Protein AF-A0A842U8I6-F1 (afdb_monomer)

Radius of gyration: 16.37 Å; Cα contacts (8 Å, |Δi|>4): 89; chains: 1; bounding box: 45×38×41 Å

Foldseek 3Di:
DPPPPPDFDKDWDWDADPVVRWIWTWIQRPVQQKIWTHTPDDPPDDDDDDDDGPDTDIGRHDCVVDVPDPDD

pLDDT: mean 71.82, std 17.22, range [39.88, 91.56]

Mean predicted aligned error: 11.82 Å

Structure (mmCIF, N/CA/C/O backbone):
data_AF-A0A842U8I6-F1
#
_entry.id   AF-A0A842U8I6-F1
#
loop_
_atom_site.group_PDB
_atom_site.id
_atom_site.type_symbol
_atom_site.label_atom_id
_atom_site.label_alt_id
_atom_site.label_comp_id
_atom_site.label_asym_id
_atom_site.label_entity_id
_atom_site.label_seq_id
_atom_site.pdbx_PDB_ins_code
_atom_site.Cartn_x
_atom_site.Cartn_y
_atom_site.Cartn_z
_atom_site.occupancy
_atom_site.B_iso_or_equiv
_atom_site.auth_seq_id
_atom_site.auth_comp_id
_atom_site.auth_asym_id
_atom_site.auth_atom_id
_atom_site.pdbx_PDB_model_num
ATOM 1 N N . MET A 1 1 ? 26.117 -20.962 -21.318 1.00 44.31 1 MET A N 1
ATOM 2 C CA . MET A 1 1 ? 25.106 -19.883 -21.238 1.00 44.31 1 MET A CA 1
ATOM 3 C C . MET A 1 1 ? 25.071 -19.362 -19.811 1.00 44.31 1 MET A C 1
ATOM 5 O O . MET A 1 1 ? 24.754 -20.131 -18.916 1.00 44.31 1 MET A O 1
ATOM 9 N N . LEU A 1 2 ? 25.433 -18.099 -19.583 1.00 47.12 2 LEU A N 1
ATOM 10 C CA . LEU A 1 2 ? 25.214 -17.431 -18.296 1.00 47.12 2 LEU A CA 1
ATOM 11 C C . LEU A 1 2 ? 23.732 -17.047 -18.213 1.00 47.12 2 LEU A C 1
ATOM 13 O O . LEU A 1 2 ? 23.282 -16.177 -18.956 1.00 47.12 2 LEU A O 1
ATOM 17 N N . VAL A 1 3 ? 22.969 -17.710 -17.344 1.00 57.91 3 VAL A N 1
ATOM 18 C CA . VAL A 1 3 ? 21.607 -17.281 -17.004 1.00 57.91 3 VAL A CA 1
ATOM 19 C C . VAL A 1 3 ? 21.750 -16.015 -16.166 1.00 57.91 3 VAL A C 1
ATOM 21 O O . VAL A 1 3 ? 22.072 -16.077 -14.982 1.00 57.91 3 VAL A O 1
ATOM 24 N N . GLN A 1 4 ? 21.584 -14.850 -16.790 1.00 58.44 4 GLN A N 1
ATOM 25 C CA . GLN A 1 4 ? 21.476 -13.598 -16.052 1.00 58.44 4 GLN A CA 1
ATOM 26 C C . GLN A 1 4 ? 20.146 -13.622 -15.301 1.00 58.44 4 GLN A C 1
ATOM 28 O O . GLN A 1 4 ? 19.084 -13.396 -15.877 1.00 58.44 4 GLN A O 1
ATOM 33 N N . THR A 1 5 ? 20.190 -13.938 -14.011 1.00 59.91 5 THR A N 1
ATOM 34 C CA . THR A 1 5 ? 19.028 -13.844 -13.132 1.00 59.91 5 THR A CA 1
ATOM 35 C C . THR A 1 5 ? 18.699 -12.362 -12.956 1.00 59.91 5 THR A C 1
ATOM 37 O O . THR A 1 5 ? 19.233 -11.698 -12.068 1.00 59.91 5 THR A O 1
ATOM 40 N N . THR A 1 6 ? 17.860 -11.799 -13.827 1.00 63.00 6 THR A N 1
ATOM 41 C CA . THR A 1 6 ? 17.349 -10.431 -13.673 1.00 63.00 6 THR A CA 1
ATOM 42 C C . THR A 1 6 ? 16.664 -10.322 -12.314 1.00 63.00 6 THR A C 1
ATOM 44 O O . THR A 1 6 ? 15.614 -10.930 -12.089 1.00 63.00 6 THR A O 1
ATOM 47 N N . ARG A 1 7 ? 17.269 -9.583 -11.374 1.00 62.06 7 ARG A N 1
ATOM 48 C CA . ARG A 1 7 ? 16.628 -9.265 -10.092 1.00 62.06 7 ARG A CA 1
ATOM 49 C C . ARG A 1 7 ? 15.370 -8.458 -10.393 1.00 62.06 7 ARG A C 1
ATOM 51 O O . ARG A 1 7 ? 15.464 -7.324 -10.852 1.00 62.06 7 ARG A O 1
ATOM 58 N N . LYS A 1 8 ? 14.205 -9.050 -10.129 1.00 72.62 8 LYS A N 1
ATOM 59 C CA . LYS A 1 8 ? 12.915 -8.365 -10.249 1.00 72.62 8 LYS A CA 1
ATOM 60 C C . LYS A 1 8 ? 12.910 -7.125 -9.360 1.00 72.62 8 LYS A C 1
ATOM 62 O O . LYS A 1 8 ? 13.280 -7.203 -8.184 1.00 72.62 8 LYS A O 1
ATOM 67 N N . LYS A 1 9 ? 12.516 -5.982 -9.922 1.00 81.88 9 LYS A N 1
ATOM 68 C CA . LYS A 1 9 ? 12.516 -4.702 -9.210 1.00 81.88 9 LYS A CA 1
ATOM 69 C C . LYS A 1 9 ? 11.284 -4.639 -8.304 1.00 81.88 9 LYS A C 1
ATOM 71 O O . LYS A 1 9 ? 10.147 -4.654 -8.773 1.00 81.88 9 LYS A O 1
ATOM 76 N N . MET A 1 10 ? 11.522 -4.602 -6.997 1.00 86.12 10 MET A N 1
ATOM 77 C CA . MET A 1 10 ? 10.486 -4.527 -5.969 1.00 86.12 10 MET A CA 1
ATOM 78 C C . MET A 1 10 ? 10.755 -3.330 -5.062 1.00 86.12 10 MET A C 1
ATOM 80 O O . MET A 1 10 ? 11.895 -3.099 -4.656 1.00 86.12 10 MET A O 1
ATOM 84 N N . SER A 1 11 ? 9.706 -2.585 -4.728 1.00 88.12 11 SER A N 1
ATOM 85 C CA . SER A 1 11 ? 9.772 -1.452 -3.801 1.00 88.12 11 SER A CA 1
ATOM 86 C C . SER A 1 11 ? 8.821 -1.669 -2.633 1.00 88.12 11 SER A C 1
ATOM 88 O O . SER A 1 11 ? 7.757 -2.261 -2.800 1.00 88.12 11 SER A O 1
ATOM 90 N N . LYS A 1 12 ? 9.201 -1.183 -1.451 1.00 89.62 12 LYS A N 1
ATOM 91 C CA . LYS A 1 12 ? 8.411 -1.290 -0.223 1.00 89.62 12 LYS A CA 1
ATOM 92 C C .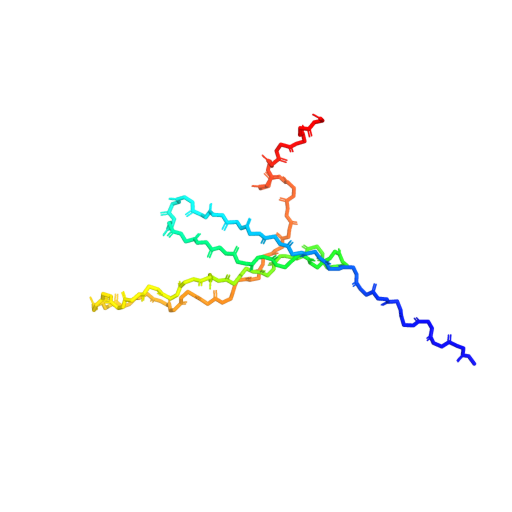 LYS A 1 12 ? 8.152 0.096 0.359 1.00 89.62 12 LYS A C 1
ATOM 94 O O . LYS A 1 12 ? 9.068 0.914 0.392 1.00 89.62 12 LYS A O 1
ATOM 99 N N . PHE A 1 13 ? 6.928 0.350 0.812 1.00 88.62 13 PHE A N 1
ATOM 100 C CA . PHE A 1 13 ? 6.535 1.613 1.439 1.00 88.62 13 PHE A CA 1
ATOM 101 C C . PHE A 1 13 ? 5.389 1.408 2.431 1.00 88.62 13 PHE A C 1
ATOM 103 O O . PHE A 1 13 ? 4.602 0.473 2.302 1.00 88.62 13 PHE A O 1
ATOM 110 N N . ILE A 1 14 ? 5.291 2.298 3.418 1.00 89.25 14 ILE A N 1
ATOM 111 C CA . ILE A 1 14 ? 4.194 2.300 4.388 1.00 89.25 14 ILE A CA 1
ATOM 112 C C . ILE A 1 14 ? 3.105 3.253 3.898 1.00 89.25 14 ILE A C 1
ATOM 114 O O . ILE A 1 14 ? 3.399 4.366 3.470 1.00 89.25 14 ILE A O 1
ATOM 118 N N . ASP A 1 15 ? 1.854 2.818 3.987 1.00 86.88 15 ASP A N 1
ATOM 119 C CA . ASP A 1 15 ? 0.671 3.614 3.659 1.00 86.88 15 ASP A CA 1
ATOM 120 C C . ASP A 1 15 ? -0.301 3.631 4.843 1.00 86.88 15 ASP A C 1
ATOM 122 O O . ASP A 1 15 ? -0.402 2.660 5.598 1.00 86.88 15 ASP A O 1
ATOM 126 N N . PHE A 1 16 ? -1.027 4.730 5.010 1.00 85.50 16 PHE A N 1
ATOM 127 C CA . PHE A 1 16 ? -2.037 4.881 6.049 1.00 85.50 16 PHE A CA 1
ATOM 128 C C . PHE A 1 16 ? -3.416 5.108 5.429 1.00 85.50 16 PHE A C 1
ATOM 130 O O . PHE A 1 16 ? -3.714 6.170 4.880 1.00 85.50 16 PHE A O 1
ATOM 137 N N . ASP A 1 17 ? -4.310 4.129 5.586 1.00 83.25 17 ASP A N 1
ATOM 138 C CA . ASP A 1 17 ? -5.705 4.276 5.174 1.00 83.25 17 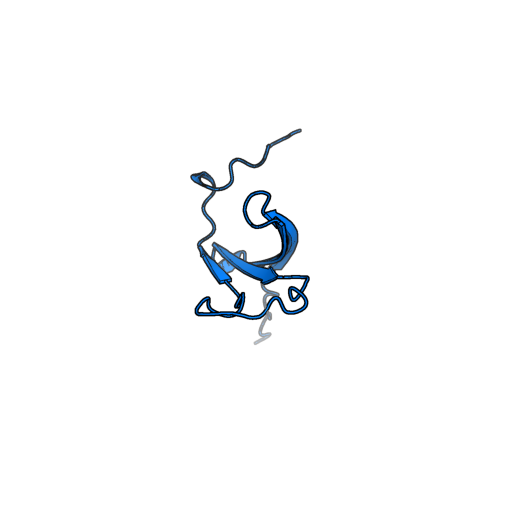ASP A CA 1
ATOM 139 C C . ASP A 1 17 ? -6.475 5.047 6.255 1.00 83.25 17 ASP A C 1
ATOM 141 O O . ASP A 1 17 ? -6.893 4.478 7.269 1.00 83.25 17 ASP A O 1
ATOM 145 N N . LYS A 1 18 ? -6.689 6.348 6.025 1.00 81.94 18 LYS A N 1
ATOM 146 C CA . LYS A 1 18 ? -7.395 7.241 6.961 1.00 81.94 18 LYS A CA 1
ATOM 147 C C . LYS A 1 18 ? -8.826 6.805 7.287 1.00 81.94 18 LYS A C 1
ATOM 149 O O . LYS A 1 18 ? -9.303 7.062 8.391 1.00 81.94 18 LYS A O 1
ATOM 154 N N . TYR A 1 19 ? -9.515 6.151 6.349 1.00 82.38 19 TYR A N 1
ATOM 155 C CA . TYR A 1 19 ? -10.902 5.722 6.537 1.00 82.38 19 TYR A CA 1
ATOM 156 C C . TYR A 1 19 ? -10.960 4.458 7.392 1.00 82.38 19 TYR A C 1
ATOM 158 O O . TYR A 1 19 ? -11.791 4.351 8.295 1.00 82.38 19 TYR A O 1
ATOM 166 N N . LYS A 1 20 ? -10.047 3.510 7.148 1.00 80.06 20 LYS A N 1
ATOM 167 C CA . LYS A 1 20 ? -9.959 2.272 7.940 1.00 80.06 20 LYS A CA 1
ATOM 168 C C . LYS A 1 20 ? -9.185 2.444 9.247 1.00 80.06 20 LYS A C 1
ATOM 170 O O . LYS A 1 20 ? -9.340 1.608 10.141 1.00 80.06 20 LYS A O 1
ATOM 175 N N . LYS A 1 21 ? -8.395 3.518 9.362 1.00 84.38 21 LYS A N 1
ATOM 176 C CA . LYS A 1 21 ? -7.424 3.782 10.434 1.00 84.38 21 LYS A CA 1
ATOM 177 C C .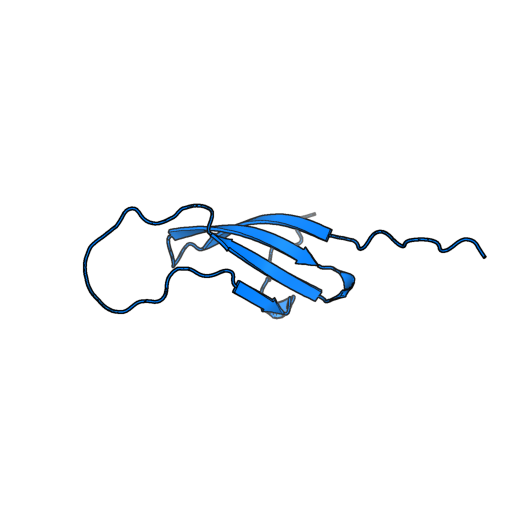 LYS A 1 21 ? -6.440 2.616 10.600 1.00 84.38 21 LYS A C 1
ATOM 179 O O . LYS A 1 21 ? -6.234 2.125 11.707 1.00 84.38 21 LYS A O 1
ATOM 184 N N . VAL A 1 22 ? -5.890 2.134 9.483 1.00 83.56 22 VAL A N 1
ATOM 185 C CA . VAL A 1 22 ? -4.960 0.992 9.434 1.00 83.56 22 VAL A CA 1
ATOM 186 C C . VAL A 1 22 ? -3.724 1.380 8.633 1.00 83.56 22 VAL A C 1
ATOM 188 O O . VAL A 1 22 ? -3.841 1.936 7.542 1.00 83.56 22 VAL A O 1
ATOM 191 N N . PHE A 1 23 ? -2.552 1.058 9.176 1.00 87.44 23 PHE A N 1
ATOM 192 C CA . PHE A 1 23 ? -1.290 1.126 8.448 1.00 87.44 23 PHE A CA 1
ATOM 193 C C . PHE A 1 23 ? -1.072 -0.157 7.650 1.00 87.44 23 PHE A C 1
ATOM 195 O O . PHE A 1 23 ? -1.312 -1.256 8.161 1.00 87.44 23 PHE A O 1
ATOM 202 N N . TYR A 1 24 ? -0.589 -0.015 6.423 1.00 88.62 24 TYR A N 1
ATOM 203 C CA . TYR A 1 24 ? -0.244 -1.111 5.533 1.00 88.62 24 TYR A CA 1
ATOM 204 C C . TYR A 1 24 ? 1.239 -1.054 5.166 1.00 88.62 24 TYR A C 1
ATOM 206 O O . TYR A 1 24 ? 1.778 0.013 4.886 1.00 88.62 24 TYR A O 1
ATOM 214 N N . ASP A 1 25 ? 1.875 -2.218 5.157 1.00 90.69 25 ASP A N 1
ATOM 215 C CA . ASP A 1 25 ? 3.154 -2.476 4.517 1.00 90.69 25 ASP A CA 1
ATOM 216 C C . ASP A 1 25 ? 2.881 -2.896 3.069 1.00 90.69 25 ASP A C 1
ATOM 218 O O . ASP A 1 25 ? 2.296 -3.957 2.814 1.00 90.69 25 ASP A O 1
ATOM 222 N N . ASN A 1 26 ? 3.222 -2.023 2.127 1.00 90.62 26 ASN A N 1
ATOM 223 C CA . ASN A 1 26 ? 2.918 -2.200 0.718 1.00 90.62 26 ASN A CA 1
ATOM 224 C C . ASN A 1 26 ? 4.170 -2.626 -0.045 1.00 90.62 26 AS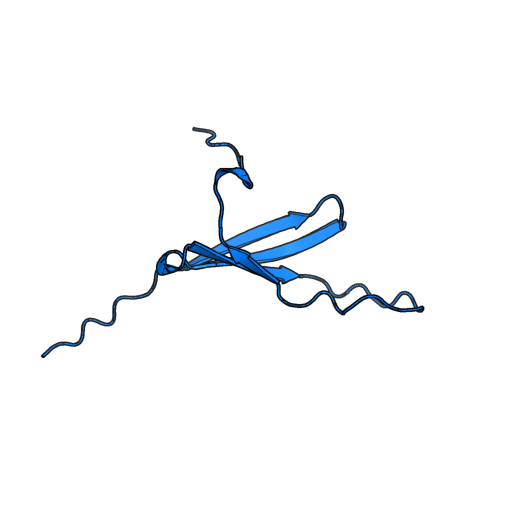N A C 1
ATOM 226 O O . ASN A 1 26 ? 5.208 -1.972 0.028 1.00 90.62 26 ASN A O 1
ATOM 230 N N . PHE A 1 27 ? 4.034 -3.672 -0.853 1.00 91.56 27 PHE A N 1
ATOM 231 C CA . PHE A 1 27 ? 5.049 -4.135 -1.791 1.00 91.56 27 PHE A CA 1
ATOM 232 C C . PHE A 1 27 ? 4.577 -3.859 -3.210 1.00 91.56 27 PHE A C 1
ATOM 234 O O . PHE A 1 27 ? 3.577 -4.423 -3.656 1.00 91.56 27 PHE A O 1
ATOM 241 N N . TYR A 1 28 ? 5.295 -3.004 -3.925 1.00 90.38 28 TYR A N 1
ATOM 242 C CA . TYR A 1 28 ? 5.069 -2.762 -5.340 1.00 90.38 28 TYR A CA 1
ATOM 243 C C . TYR A 1 28 ? 5.988 -3.648 -6.179 1.00 90.38 28 TYR A C 1
ATOM 245 O O . TYR A 1 28 ? 7.215 -3.598 -6.056 1.00 90.38 28 TYR A O 1
ATOM 253 N N . LEU A 1 29 ? 5.363 -4.467 -7.020 1.00 90.12 29 LEU A N 1
ATOM 254 C CA . LEU A 1 29 ? 6.007 -5.371 -7.962 1.00 90.12 29 LEU A CA 1
ATOM 255 C C . LEU A 1 29 ? 5.972 -4.718 -9.346 1.00 90.12 29 LEU A C 1
ATOM 257 O O . LEU A 1 29 ? 4.932 -4.733 -10.013 1.00 90.12 29 LEU A O 1
ATOM 261 N N . ASP A 1 30 ? 7.093 -4.130 -9.764 1.00 84.44 30 ASP A N 1
ATOM 262 C CA . ASP A 1 30 ? 7.130 -3.250 -10.937 1.00 84.44 30 ASP A CA 1
ATOM 263 C C . ASP A 1 30 ? 6.847 -3.998 -12.249 1.00 84.44 30 ASP A C 1
ATOM 265 O O . ASP A 1 30 ? 6.091 -3.509 -13.089 1.00 84.44 30 ASP A O 1
ATOM 269 N N . ASP A 1 31 ? 7.352 -5.228 -12.373 1.00 87.19 31 ASP A N 1
ATOM 270 C CA . ASP A 1 31 ? 7.159 -6.090 -13.550 1.00 87.19 31 ASP A CA 1
ATOM 271 C C . ASP A 1 31 ? 5.679 -6.400 -13.818 1.00 87.19 31 ASP A C 1
ATOM 273 O O . ASP A 1 31 ? 5.264 -6.595 -14.958 1.00 87.19 31 ASP A O 1
ATOM 277 N N . TYR A 1 32 ? 4.870 -6.440 -12.755 1.00 87.19 32 TYR A N 1
ATOM 278 C CA . TYR A 1 32 ? 3.455 -6.799 -12.826 1.00 87.19 32 TYR A CA 1
ATOM 279 C C . TYR A 1 32 ? 2.531 -5.593 -12.675 1.00 87.19 32 TYR A C 1
ATOM 281 O O . TYR A 1 32 ? 1.324 -5.723 -12.882 1.00 87.19 32 TYR A O 1
ATOM 289 N N . LYS A 1 33 ? 3.075 -4.426 -12.302 1.00 86.75 33 LYS A N 1
ATOM 290 C CA . LYS A 1 33 ? 2.303 -3.238 -11.913 1.00 86.75 33 LYS A CA 1
ATOM 291 C C . LYS A 1 33 ? 1.242 -3.597 -10.865 1.00 86.75 33 LYS A C 1
ATOM 293 O O . LYS A 1 33 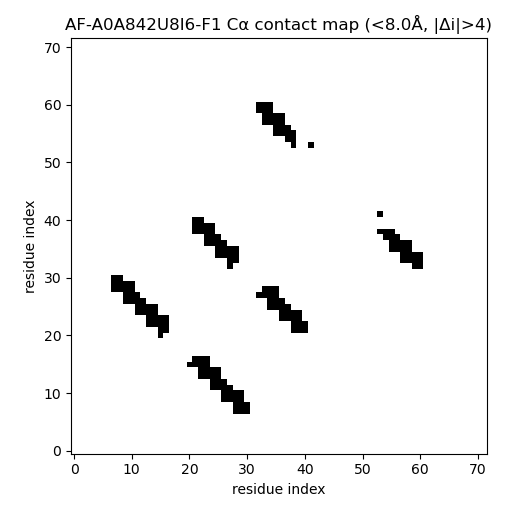? 0.071 -3.247 -11.001 1.00 86.75 33 LYS A O 1
ATOM 298 N N . ILE A 1 34 ? 1.640 -4.335 -9.828 1.00 90.00 34 ILE A N 1
ATOM 299 C CA . ILE A 1 34 ? 0.763 -4.798 -8.740 1.00 90.00 34 ILE A CA 1
ATOM 300 C C . ILE A 1 34 ? 1.296 -4.294 -7.400 1.00 90.00 34 ILE A C 1
ATOM 302 O O . ILE A 1 34 ? 2.505 -4.260 -7.181 1.00 90.00 34 ILE A O 1
ATOM 306 N N . VAL A 1 35 ? 0.384 -3.939 -6.494 1.00 90.38 35 VAL A N 1
ATOM 307 C CA . VAL A 1 35 ? 0.677 -3.646 -5.089 1.00 90.38 35 VAL A CA 1
ATOM 308 C C . VAL A 1 35 ? 0.081 -4.738 -4.208 1.00 90.38 35 VAL A C 1
ATOM 310 O O . VAL A 1 35 ? -1.117 -5.021 -4.276 1.00 90.38 35 VAL A O 1
ATOM 313 N N . VAL A 1 36 ? 0.910 -5.319 -3.348 1.00 90.75 36 VAL A N 1
ATOM 314 C CA . VAL A 1 36 ? 0.496 -6.216 -2.268 1.00 90.75 36 VAL A CA 1
ATOM 315 C C . VAL A 1 36 ? 0.477 -5.419 -0.970 1.00 90.75 36 VAL A C 1
ATOM 317 O O . VAL A 1 36 ? 1.509 -4.890 -0.575 1.00 90.75 36 VAL A O 1
ATOM 320 N N . LYS A 1 37 ? -0.676 -5.319 -0.308 1.00 90.69 37 LYS A N 1
ATOM 321 C CA . LYS A 1 37 ? -0.861 -4.563 0.938 1.00 90.69 37 LYS A CA 1
ATOM 322 C C . LYS A 1 37 ? -1.036 -5.513 2.114 1.00 90.69 37 LYS A C 1
ATOM 324 O O . LYS A 1 37 ? -1.973 -6.321 2.120 1.00 90.69 37 LYS A O 1
ATOM 329 N N . ILE A 1 38 ? -0.175 -5.388 3.118 1.00 90.06 38 ILE A N 1
ATOM 330 C CA . ILE A 1 38 ? -0.190 -6.209 4.332 1.00 90.06 38 IL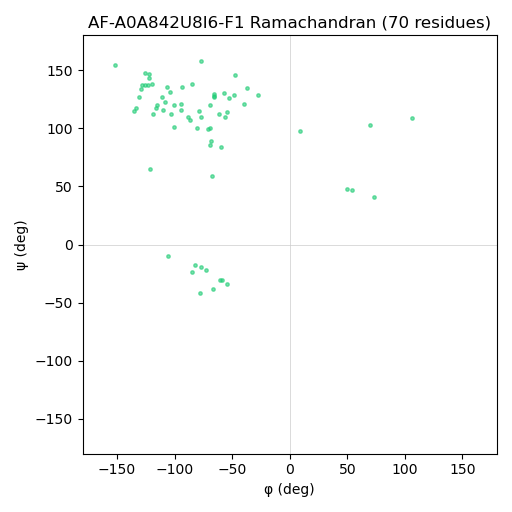E A CA 1
ATOM 331 C C . ILE A 1 38 ? -0.473 -5.299 5.534 1.00 90.06 38 ILE A C 1
ATOM 333 O O . ILE A 1 38 ? 0.306 -4.391 5.794 1.00 90.06 38 ILE A O 1
ATOM 337 N N . PRO A 1 39 ? -1.576 -5.476 6.277 1.00 88.88 39 PRO A N 1
ATOM 338 C CA . PRO A 1 39 ? -1.869 -4.627 7.431 1.00 88.88 39 PRO A CA 1
ATOM 339 C C . PRO A 1 39 ? -0.833 -4.830 8.548 1.00 88.88 39 PRO A C 1
ATOM 341 O O . PRO A 1 39 ? -0.575 -5.959 8.963 1.00 88.88 39 PRO A O 1
ATOM 344 N N . LEU A 1 40 ? -0.269 -3.734 9.065 1.00 81.81 40 LEU A N 1
ATOM 345 C CA . LEU A 1 40 ? 0.801 -3.747 10.074 1.00 81.81 40 LEU A CA 1
ATOM 346 C C . LEU A 1 40 ? 0.312 -4.055 11.498 1.00 81.81 40 LEU A C 1
ATOM 348 O O . LEU A 1 40 ? 1.106 -4.457 12.344 1.00 81.81 40 LEU A O 1
ATOM 352 N N . ALA A 1 41 ? -0.982 -3.900 11.785 1.00 70.19 41 ALA A N 1
ATOM 353 C CA . ALA A 1 41 ? -1.539 -4.193 13.102 1.00 70.19 41 ALA A CA 1
ATOM 354 C C . ALA A 1 41 ? -2.788 -5.072 12.998 1.00 70.19 41 ALA A C 1
ATOM 356 O O . ALA A 1 41 ? -3.768 -4.715 12.343 1.00 70.19 41 ALA A O 1
ATOM 357 N N . LYS A 1 42 ? -2.787 -6.195 13.727 1.00 59.72 42 LYS A N 1
ATOM 358 C CA . LYS A 1 42 ? -4.021 -6.905 14.075 1.00 59.72 42 LYS A CA 1
ATOM 359 C C . LYS A 1 42 ? -4.778 -6.035 15.075 1.00 59.72 42 LYS A C 1
ATOM 361 O O . LYS A 1 42 ? -4.258 -5.750 16.154 1.00 59.72 42 LYS A O 1
ATOM 366 N N . LYS A 1 43 ? -6.003 -5.614 14.743 1.00 56.22 43 LYS A N 1
ATOM 367 C CA . LYS A 1 43 ? -6.915 -5.045 15.745 1.00 56.22 43 LYS A CA 1
ATOM 368 C C . LYS A 1 43 ? -7.041 -6.063 16.878 1.00 56.22 43 LYS A C 1
ATOM 370 O O . LYS A 1 43 ? -7.556 -7.155 16.655 1.00 56.22 43 LYS A O 1
ATOM 375 N N . LYS A 1 44 ? -6.551 -5.712 18.074 1.00 50.66 44 LYS A N 1
ATOM 376 C CA . LYS A 1 44 ? -6.884 -6.444 19.298 1.00 50.66 44 LYS A CA 1
ATOM 377 C C . LYS A 1 44 ? -8.409 -6.511 19.372 1.00 50.66 44 LYS A C 1
ATOM 379 O O . LYS A 1 44 ? -9.091 -5.504 19.185 1.00 50.66 44 LYS A O 1
ATOM 384 N N . GLU A 1 45 ? -8.894 -7.731 19.512 1.00 54.81 45 GLU A N 1
ATOM 385 C CA . GLU A 1 45 ? -10.276 -8.166 19.371 1.00 54.81 45 GLU A CA 1
ATOM 386 C C . GLU A 1 45 ? -11.288 -7.174 19.962 1.00 54.81 45 GLU A C 1
ATOM 388 O O . GLU A 1 45 ? -11.307 -6.913 21.164 1.00 54.81 45 GLU A O 1
ATOM 393 N N . ARG A 1 46 ? -12.201 -6.670 19.127 1.00 45.59 46 ARG A N 1
ATOM 394 C CA . ARG A 1 46 ? -13.550 -6.352 19.597 1.00 45.59 46 ARG A CA 1
ATOM 395 C C . ARG A 1 46 ? -14.443 -7.468 19.095 1.00 45.59 46 ARG A C 1
ATOM 397 O O . ARG A 1 46 ? -14.589 -7.656 17.890 1.00 45.59 46 ARG A O 1
ATOM 404 N N . LYS A 1 47 ? -14.950 -8.249 20.048 1.00 50.50 47 LYS A N 1
ATOM 405 C CA . LYS A 1 47 ? -15.934 -9.305 19.837 1.00 50.50 47 LYS A CA 1
ATOM 406 C C . LYS A 1 47 ? -17.082 -8.784 18.964 1.00 50.50 47 LYS A C 1
ATOM 408 O O . LYS A 1 47 ? -17.515 -7.650 19.139 1.00 50.50 47 LYS A O 1
ATOM 413 N N . GLN A 1 48 ? -17.604 -9.704 18.156 1.00 40.56 48 GLN A N 1
ATOM 414 C CA . GLN A 1 48 ? -18.885 -9.700 17.442 1.00 40.56 48 GLN A CA 1
ATOM 415 C C . GLN A 1 48 ? -18.822 -9.465 15.921 1.00 40.56 48 GLN A C 1
ATOM 417 O O . GLN A 1 48 ? -18.562 -8.382 15.409 1.00 40.56 48 GLN A O 1
ATOM 422 N N . THR A 1 49 ? -19.104 -10.591 15.254 1.00 42.75 49 THR A N 1
ATOM 423 C CA . THR A 1 49 ? -19.953 -10.754 14.070 1.00 42.75 49 THR A CA 1
ATOM 424 C C . THR A 1 49 ? -19.450 -10.190 12.729 1.00 42.75 49 THR A C 1
ATOM 426 O O . THR A 1 49 ? -19.622 -9.035 12.357 1.00 42.75 49 THR A O 1
ATOM 429 N N . THR A 1 50 ? -18.960 -11.116 11.893 1.00 44.28 50 THR A N 1
ATOM 430 C CA . THR A 1 50 ? -19.091 -11.098 10.418 1.00 44.28 50 THR A CA 1
ATOM 431 C C . THR A 1 50 ? -18.275 -10.100 9.588 1.00 44.28 50 THR A C 1
ATOM 433 O O . THR A 1 50 ? -18.772 -9.609 8.578 1.00 44.28 50 THR A O 1
ATOM 436 N N . LYS A 1 51 ? -16.994 -9.838 9.880 1.00 43.97 51 LYS A N 1
ATOM 437 C CA . LYS A 1 51 ? -16.122 -9.208 8.864 1.00 43.97 51 LYS A CA 1
ATOM 438 C C . LYS A 1 51 ? -14.774 -9.908 8.763 1.00 43.97 51 LYS A C 1
ATOM 440 O O . LYS A 1 51 ? -14.036 -9.971 9.739 1.00 43.97 51 LYS A O 1
ATOM 445 N N . LYS A 1 52 ? -14.527 -10.468 7.566 1.00 48.41 52 LYS A N 1
ATOM 446 C CA . LYS A 1 52 ? -13.282 -11.091 7.087 1.00 48.41 52 LYS A CA 1
ATOM 447 C C . LYS A 1 52 ? -12.070 -10.478 7.789 1.00 48.41 52 LYS A C 1
ATOM 449 O O . LYS A 1 52 ? -11.937 -9.256 7.775 1.00 48.41 52 LYS A O 1
ATOM 454 N N . GLN A 1 53 ? -11.202 -11.327 8.349 1.00 52.78 53 GLN A N 1
ATOM 455 C CA . GLN A 1 53 ? -9.834 -10.952 8.713 1.00 52.78 53 GLN A CA 1
ATOM 456 C C . GLN A 1 53 ? -9.285 -9.988 7.660 1.00 52.78 53 GLN A C 1
ATOM 458 O O . GLN A 1 53 ? -9.469 -10.241 6.468 1.00 52.78 53 GLN A O 1
ATOM 463 N N . ASP A 1 54 ? -8.648 -8.899 8.093 1.00 61.09 54 ASP A N 1
ATOM 464 C CA . ASP A 1 54 ? -7.915 -7.989 7.215 1.00 61.09 54 ASP A CA 1
ATOM 465 C C . ASP A 1 54 ? -6.797 -8.787 6.519 1.00 61.09 54 ASP A C 1
ATOM 467 O O . ASP A 1 54 ? -5.669 -8.887 6.993 1.00 61.09 54 ASP A O 1
ATOM 471 N N . SER A 1 55 ? -7.159 -9.459 5.430 1.00 71.38 55 SER A N 1
ATOM 472 C CA . SER A 1 55 ? -6.301 -10.337 4.656 1.00 71.38 55 SER A CA 1
ATOM 473 C C . SER A 1 55 ? -5.376 -9.501 3.784 1.00 71.38 55 SER A C 1
ATOM 475 O O . SER A 1 55 ? -5.687 -8.353 3.454 1.00 71.38 55 SER A O 1
ATOM 477 N N . VAL A 1 56 ? -4.258 -10.101 3.372 1.00 80.88 56 VAL A N 1
ATOM 478 C CA . VAL A 1 56 ? -3.385 -9.545 2.332 1.00 80.88 56 VAL A CA 1
ATOM 479 C C . VAL A 1 56 ? -4.242 -9.144 1.130 1.00 80.88 56 VAL A C 1
ATOM 481 O O . VAL A 1 56 ? -5.073 -9.929 0.664 1.00 80.88 56 VAL A O 1
ATOM 484 N N . LYS A 1 57 ? -4.076 -7.908 0.657 1.00 84.19 57 LYS A N 1
ATOM 485 C CA . LYS A 1 57 ? -4.780 -7.396 -0.526 1.00 84.19 57 LYS A CA 1
ATOM 486 C C . LYS A 1 57 ? -3.804 -7.303 -1.678 1.00 84.19 57 LYS A C 1
ATOM 488 O O . LYS A 1 57 ? -2.698 -6.809 -1.503 1.00 84.19 57 LYS A O 1
ATOM 493 N N . VAL A 1 58 ? -4.231 -7.755 -2.847 1.00 86.75 58 VAL A N 1
ATOM 494 C CA . VAL A 1 58 ? -3.475 -7.632 -4.091 1.00 86.75 58 VAL A CA 1
ATOM 495 C C . VAL A 1 58 ? -4.281 -6.733 -5.013 1.00 86.75 58 VAL A C 1
ATOM 497 O O . VAL A 1 58 ? -5.435 -7.027 -5.319 1.00 86.75 58 VAL A O 1
ATOM 500 N N . GLU A 1 59 ? -3.700 -5.612 -5.414 1.00 85.25 59 GLU A N 1
ATOM 501 C CA . GLU A 1 59 ? -4.369 -4.600 -6.226 1.00 85.25 59 GLU A CA 1
ATOM 502 C C . GLU A 1 59 ? -3.510 -4.273 -7.447 1.00 85.25 59 GLU A C 1
ATOM 504 O O . GLU A 1 59 ? -2.298 -4.095 -7.336 1.00 85.25 59 GLU A O 1
ATOM 509 N N . LYS A 1 60 ? -4.133 -4.153 -8.625 1.00 85.56 60 LYS A N 1
ATOM 510 C CA . LYS A 1 60 ? -3.446 -3.604 -9.799 1.00 85.56 60 LYS A CA 1
ATOM 511 C C . LYS A 1 60 ? -3.128 -2.135 -9.532 1.00 85.56 60 LYS A C 1
ATOM 513 O O . LYS A 1 60 ? -4.021 -1.357 -9.184 1.00 85.56 60 LYS A O 1
ATOM 518 N N . PHE A 1 61 ? -1.867 -1.762 -9.696 1.00 80.50 61 PHE A N 1
ATOM 519 C CA . PHE A 1 61 ? -1.427 -0.385 -9.570 1.00 80.50 61 PHE A CA 1
ATOM 520 C C . PHE A 1 61 ? -2.052 0.445 -10.690 1.00 80.50 61 PHE A C 1
ATOM 522 O O . PHE A 1 61 ? -1.977 0.089 -11.867 1.00 80.50 61 PHE A O 1
ATOM 529 N N . ASN A 1 62 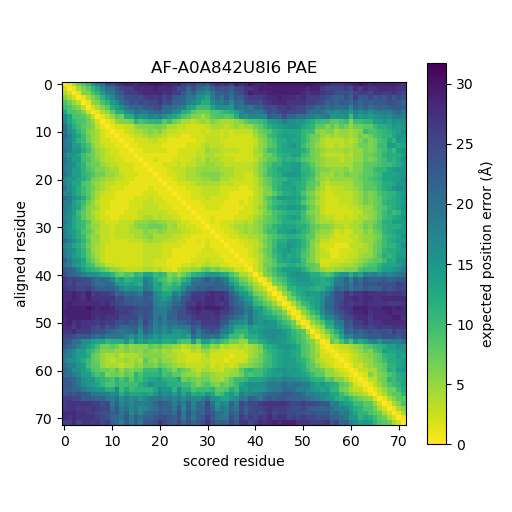? -2.697 1.544 -10.314 1.00 75.94 62 ASN A N 1
ATOM 530 C CA . ASN A 1 62 ? -3.277 2.482 -11.257 1.00 75.94 62 ASN A CA 1
ATOM 531 C C . ASN A 1 62 ? -2.938 3.905 -10.813 1.00 75.94 62 ASN A C 1
ATOM 533 O O . ASN A 1 62 ? -3.407 4.351 -9.767 1.00 75.94 62 ASN A O 1
ATOM 537 N N . LEU A 1 63 ? -2.154 4.604 -11.636 1.00 68.25 63 LEU A N 1
ATOM 538 C CA . LEU A 1 63 ? -1.757 5.996 -11.423 1.00 68.25 63 LEU A CA 1
ATOM 539 C C . LEU A 1 63 ? -2.965 6.921 -11.219 1.00 68.25 63 LEU A C 1
ATOM 541 O O . LEU A 1 63 ? -2.895 7.829 -10.403 1.00 68.25 63 LEU A O 1
ATOM 545 N N . THR A 1 64 ? -4.104 6.658 -11.872 1.00 68.12 64 THR A N 1
ATOM 546 C CA . THR A 1 64 ? -5.303 7.505 -11.730 1.00 68.12 64 THR A CA 1
ATOM 547 C C . THR A 1 64 ? -6.002 7.355 -10.381 1.00 68.12 64 THR A C 1
ATOM 549 O O . THR A 1 64 ? -6.735 8.247 -9.967 1.00 68.12 64 THR A O 1
ATOM 552 N N . LYS A 1 65 ? -5.789 6.234 -9.678 1.00 63.38 65 LYS A N 1
ATOM 553 C CA . LYS A 1 65 ? -6.293 6.033 -8.308 1.00 63.38 65 LYS A CA 1
ATOM 554 C C . LYS A 1 65 ? -5.367 6.621 -7.253 1.00 63.38 65 LYS A C 1
ATOM 556 O O . LYS A 1 65 ? -5.803 6.881 -6.136 1.00 63.38 65 LYS A O 1
ATOM 561 N N . TYR A 1 66 ? -4.099 6.778 -7.602 1.00 57.75 66 TYR A N 1
ATOM 562 C CA . TYR A 1 66 ? -3.031 7.170 -6.707 1.00 57.75 66 TYR A CA 1
ATOM 563 C C . TYR A 1 66 ? -2.410 8.455 -7.234 1.00 57.75 66 TYR A C 1
ATOM 565 O O . TYR A 1 66 ? -1.246 8.487 -7.623 1.00 57.75 66 TYR A O 1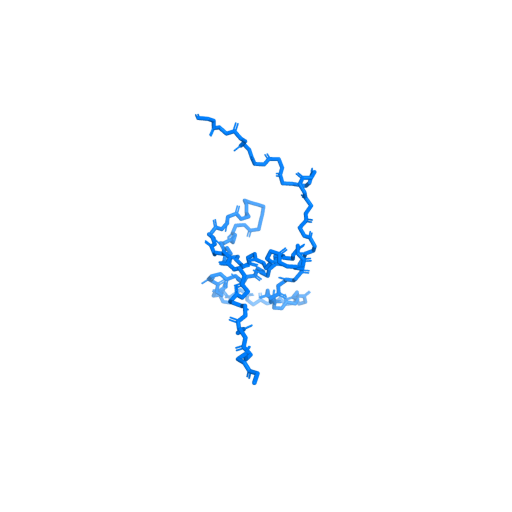
ATOM 573 N N . THR A 1 67 ? -3.214 9.521 -7.233 1.00 52.72 67 THR A N 1
ATOM 574 C CA . THR A 1 67 ? -2.767 10.908 -7.401 1.00 52.72 67 THR A CA 1
ATOM 575 C C . THR A 1 67 ? -1.944 11.319 -6.176 1.00 52.72 67 THR A C 1
ATOM 577 O O . THR A 1 67 ? -2.315 12.216 -5.424 1.00 52.72 67 THR A O 1
ATOM 580 N N . TYR A 1 68 ? -0.855 10.609 -5.893 1.00 52.31 68 TYR A N 1
ATOM 581 C CA . TYR A 1 68 ? 0.118 11.046 -4.908 1.00 52.31 68 TYR A CA 1
ATOM 582 C C . TYR A 1 68 ? 1.100 11.954 -5.628 1.00 52.31 68 TYR A C 1
ATOM 584 O O . TYR A 1 68 ? 1.877 11.502 -6.464 1.00 52.31 68 TYR A O 1
ATOM 592 N N . LEU A 1 69 ? 0.947 13.245 -5.322 1.00 50.16 69 LEU A N 1
ATOM 593 C CA . LEU A 1 69 ? 1.935 14.315 -5.391 1.00 50.16 69 LEU A CA 1
ATOM 594 C C . LEU A 1 69 ? 3.247 13.907 -6.083 1.00 50.16 69 LEU A C 1
ATOM 596 O O . LEU A 1 69 ? 4.167 13.383 -5.458 1.00 50.16 69 LEU A O 1
ATOM 600 N N . THR A 1 70 ? 3.370 14.242 -7.364 1.00 47.41 70 THR A N 1
ATOM 601 C CA . THR A 1 70 ? 4.674 14.644 -7.886 1.00 47.41 70 THR A CA 1
ATOM 602 C C . THR A 1 70 ? 4.988 15.996 -7.246 1.00 47.41 70 THR A C 1
ATOM 604 O O . THR A 1 70 ? 4.615 17.038 -7.782 1.00 47.41 70 THR A O 1
ATOM 607 N N . ALA A 1 71 ? 5.568 15.988 -6.049 1.00 44.75 71 ALA A N 1
ATOM 608 C CA . ALA A 1 71 ? 6.225 17.170 -5.512 1.00 44.75 71 ALA A CA 1
ATOM 609 C C . ALA A 1 71 ? 7.710 17.056 -5.865 1.00 44.75 71 ALA A C 1
ATOM 611 O O . ALA A 1 71 ? 8.363 16.083 -5.487 1.00 44.75 71 ALA A O 1
ATOM 612 N N . TYR A 1 72 ? 8.146 18.010 -6.684 1.00 39.88 72 TYR A N 1
ATOM 613 C CA . TYR A 1 72 ? 9.532 18.296 -7.039 1.00 39.88 72 TYR A CA 1
ATOM 614 C C . TYR A 1 72 ? 10.288 18.832 -5.819 1.00 39.88 72 TYR A C 1
ATOM 616 O O . TYR A 1 72 ? 9.633 19.520 -5.000 1.00 39.88 72 TYR A O 1
#

Sequence (72 aa):
MLVQTTRKKMSKFIDFDKYKKVFYDNFYLDDYKIVVKIPLAKKKERKQTTKKQDSVKVEKFNLTKYTYLTAY

Secondary structure (DSSP, 8-state):
---------EEEEEEEETTTTEEEEEEEEGGGTEEEEEES--------S-------EEEE--TTT-------

Nearest PDB structures (foldseek):
  6hq6-assembly1_B  TM=6.023E-01  e=4.178E+00  metagenome
  6hq8-assembly1_B  TM=6.012E-01  e=4.430E+00  metagenome
  2k2j-assembly1_A  TM=4.083E-01  e=5.284E+00  unclassified

Solvent-accessible surface area (backbone atoms only — not comparable to full-atom values): 4857 Å² total; per-residue (Å²): 133,87,80,77,78,76,77,78,61,69,49,76,52,78,46,73,44,80,89,77,72,44,46,27,48,31,39,38,37,60,92,73,41,30,33,39,37,37,66,73,67,81,77,79,83,73,89,82,86,92,72,80,75,87,6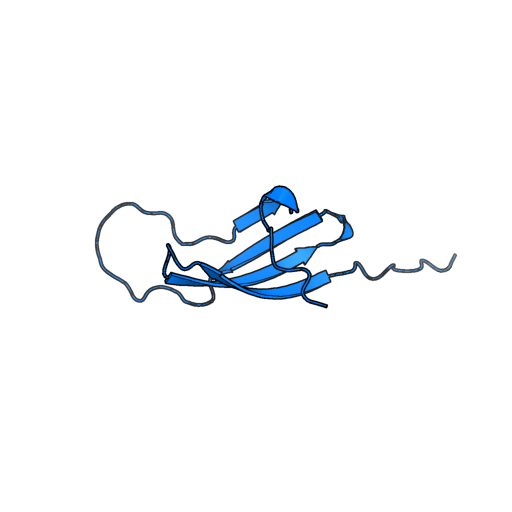1,77,42,80,41,77,63,48,68,88,82,52,82,67,76,88,73,131